Protein AF-A0A9E7CVW5-F1 (afdb_monomer_lite)

Secondary structure (DSSP, 8-state):
-PPPPPPHHHHHHHHHHHHHHHHHHHHTT---GGG--HHHHHHHHHHHHHHHHHHHHTTTTTT---

pLDDT: mean 88.93, std 14.26, range [47.91, 98.56]

Foldseek 3Di:
DPPDDDDPQLVVLLVQLQVQLVVLCVVVVHPDPVPDDPVNNVVSVVSSVVSSVCCCVPVCVVVDPD

Sequence (66 aa):
MPQQKLTRIERLAIREGGDKGGEYLDSIQKTDLASLTEDEWWEFLERIEAGRREALVTTLKHESPF

Structure (mmCIF, N/CA/C/O backbone):
data_AF-A0A9E7CVW5-F1
#
_entry.id   AF-A0A9E7CVW5-F1
#
loop_
_atom_site.group_PDB
_atom_site.id
_atom_site.type_symbol
_atom_site.label_atom_id
_atom_site.label_alt_id
_atom_site.label_comp_id
_atom_site.label_asym_id
_atom_site.label_entity_id
_atom_site.label_seq_id
_atom_site.pdbx_PDB_ins_code
_atom_site.Cartn_x
_atom_site.Cartn_y
_atom_site.Cartn_z
_atom_site.occupancy
_atom_site.B_iso_or_equiv
_atom_site.auth_seq_id
_atom_site.auth_comp_id
_atom_site.auth_asym_id
_atom_site.auth_atom_id
_atom_site.pdbx_PDB_model_num
ATOM 1 N N . MET A 1 1 ? -17.742 3.327 -18.385 1.00 47.91 1 MET A N 1
ATOM 2 C CA . MET A 1 1 ? -16.462 3.643 -19.055 1.00 47.91 1 MET A CA 1
ATOM 3 C C . MET A 1 1 ? -15.641 2.364 -19.091 1.00 47.91 1 MET A C 1
ATOM 5 O O . MET A 1 1 ? -15.547 1.740 -18.039 1.00 47.91 1 MET A O 1
ATOM 9 N N . PRO A 1 2 ? -15.124 1.911 -20.242 1.00 54.72 2 PRO A N 1
ATOM 10 C CA . PRO A 1 2 ? -14.210 0.774 -20.255 1.00 54.72 2 PRO A CA 1
ATOM 11 C C . PRO A 1 2 ? -12.952 1.158 -19.466 1.00 54.72 2 PRO A C 1
ATOM 13 O O . PRO A 1 2 ? -12.367 2.209 -19.724 1.00 54.72 2 PRO A O 1
ATOM 16 N N . GLN A 1 3 ? -12.579 0.354 -18.469 1.00 63.75 3 GLN A N 1
ATOM 17 C CA . GLN A 1 3 ? -11.340 0.560 -17.715 1.00 63.75 3 GLN A CA 1
ATOM 18 C C . GLN A 1 3 ? -10.175 0.574 -18.706 1.00 63.75 3 GLN A C 1
ATOM 20 O O . GLN A 1 3 ? -9.999 -0.378 -19.472 1.00 63.75 3 GLN A O 1
ATOM 25 N N . GLN A 1 4 ? -9.410 1.668 -18.731 1.00 75.06 4 GLN A N 1
ATOM 26 C CA . GLN A 1 4 ? -8.188 1.718 -19.523 1.00 75.06 4 GLN A CA 1
ATOM 27 C C . GLN A 1 4 ? -7.276 0.582 -19.067 1.00 75.06 4 GLN A C 1
ATOM 29 O O . GLN A 1 4 ? -7.019 0.394 -17.877 1.00 75.06 4 GLN A O 1
ATOM 34 N N . LYS A 1 5 ? -6.835 -0.224 -20.030 1.00 83.50 5 LYS A N 1
ATOM 35 C CA . LYS A 1 5 ? -5.983 -1.370 -19.753 1.00 83.50 5 LYS A CA 1
ATOM 36 C C . LYS A 1 5 ? -4.600 -0.845 -19.386 1.00 83.50 5 LYS A C 1
ATOM 38 O O . LYS A 1 5 ? -3.946 -0.233 -20.223 1.00 83.50 5 LYS A O 1
ATOM 43 N N . LEU A 1 6 ? -4.170 -1.118 -18.159 1.00 85.31 6 LEU A N 1
ATOM 44 C CA . LEU A 1 6 ? -2.834 -0.763 -17.689 1.00 85.31 6 LEU A CA 1
ATOM 45 C C . LEU A 1 6 ? -1.764 -1.344 -18.626 1.00 85.31 6 LEU A C 1
ATOM 47 O O . LEU A 1 6 ? -1.871 -2.485 -19.100 1.00 85.31 6 LEU A O 1
ATOM 51 N N . THR A 1 7 ? -0.712 -0.580 -18.876 1.00 89.12 7 THR A N 1
ATOM 52 C CA . THR A 1 7 ? 0.507 -1.039 -19.542 1.00 89.12 7 THR A CA 1
ATOM 53 C C . THR A 1 7 ? 1.236 -2.070 -18.674 1.00 89.12 7 THR A C 1
ATOM 55 O O . THR A 1 7 ? 0.912 -2.298 -17.506 1.00 89.12 7 THR A O 1
ATOM 58 N N . ARG A 1 8 ? 2.235 -2.752 -19.246 1.00 88.31 8 ARG A N 1
ATOM 59 C CA . ARG A 1 8 ? 3.081 -3.674 -18.473 1.00 88.31 8 ARG A CA 1
ATOM 60 C C . ARG A 1 8 ? 3.808 -2.941 -17.339 1.00 88.31 8 ARG A C 1
ATOM 62 O O . ARG A 1 8 ? 3.820 -3.457 -16.228 1.00 88.31 8 ARG A O 1
ATOM 69 N N . ILE A 1 9 ? 4.364 -1.764 -17.622 1.00 89.88 9 ILE A N 1
ATOM 70 C CA . ILE A 1 9 ? 5.115 -0.953 -16.655 1.00 89.88 9 ILE A CA 1
ATOM 71 C C . ILE A 1 9 ? 4.204 -0.522 -15.507 1.00 89.88 9 ILE A C 1
ATOM 73 O O . ILE A 1 9 ? 4.551 -0.718 -14.349 1.00 89.88 9 ILE A O 1
ATOM 77 N N . GLU A 1 10 ? 3.002 -0.030 -15.811 1.00 90.38 10 GLU A N 1
ATOM 78 C CA . GLU A 1 10 ? 2.043 0.366 -14.773 1.00 90.38 10 GLU A CA 1
ATOM 79 C C . GLU A 1 10 ? 1.632 -0.814 -13.888 1.00 90.38 10 GLU A C 1
ATOM 81 O O . GLU A 1 10 ? 1.536 -0.656 -12.676 1.00 90.38 10 GLU A O 1
ATOM 86 N N . ARG A 1 11 ? 1.449 -2.016 -14.456 1.00 92.12 11 ARG A N 1
ATOM 87 C CA . ARG A 1 11 ? 1.176 -3.222 -13.654 1.00 92.12 11 ARG A CA 1
ATOM 88 C C . ARG A 1 11 ? 2.335 -3.596 -12.732 1.00 92.12 11 ARG A C 1
ATOM 90 O O . ARG A 1 11 ? 2.082 -3.995 -11.601 1.00 92.12 11 ARG A O 1
ATOM 97 N N . LEU A 1 12 ? 3.577 -3.497 -13.208 1.00 92.75 12 LEU A N 1
ATOM 98 C CA . LEU A 1 12 ? 4.761 -3.781 -12.392 1.00 92.75 12 LEU A CA 1
ATOM 99 C C . LEU A 1 12 ? 4.906 -2.756 -11.264 1.00 92.75 12 LEU A C 1
ATOM 101 O O . LEU A 1 12 ? 5.100 -3.141 -10.119 1.00 92.75 12 LEU A O 1
ATOM 105 N N . ALA A 1 13 ? 4.709 -1.473 -11.563 1.00 94.00 13 ALA A N 1
ATOM 106 C CA . ALA A 1 13 ? 4.737 -0.425 -10.553 1.00 94.00 13 ALA A CA 1
ATOM 107 C C . ALA A 1 13 ? 3.631 -0.597 -9.501 1.00 94.00 13 ALA A C 1
ATOM 109 O O . ALA A 1 13 ? 3.877 -0.424 -8.313 1.00 94.00 13 ALA A O 1
ATOM 110 N N . ILE A 1 14 ? 2.411 -0.963 -9.91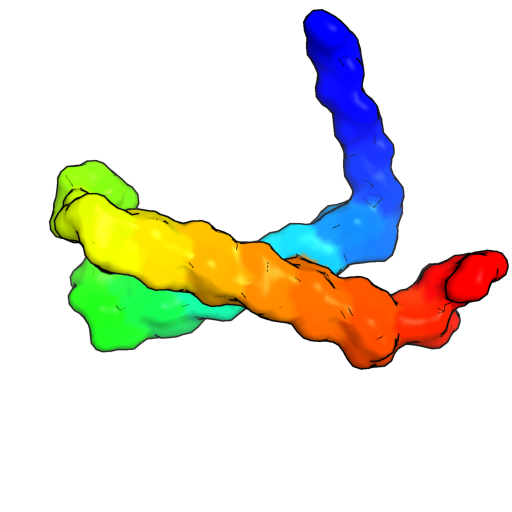4 1.00 95.12 14 ILE A N 1
ATOM 111 C CA . ILE A 1 14 ? 1.311 -1.242 -8.976 1.00 95.12 14 ILE A CA 1
ATOM 112 C C . ILE A 1 14 ? 1.649 -2.426 -8.071 1.00 95.12 14 ILE A C 1
ATOM 114 O O . ILE A 1 14 ? 1.291 -2.398 -6.899 1.00 95.12 14 ILE A O 1
ATOM 118 N N . ARG A 1 15 ? 2.339 -3.449 -8.589 1.00 95.62 15 ARG A N 1
ATOM 119 C CA . ARG A 1 15 ? 2.781 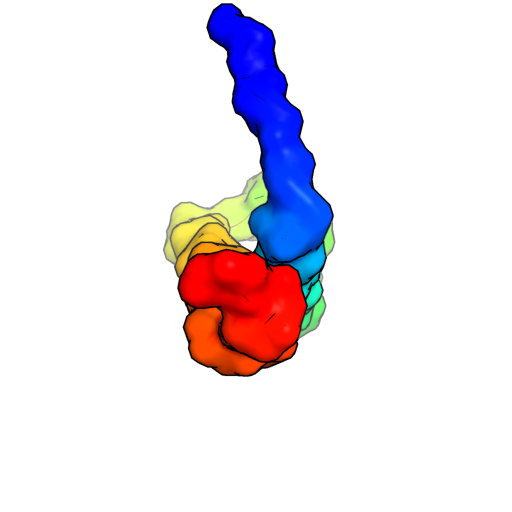-4.585 -7.778 1.00 95.62 15 ARG A CA 1
ATOM 120 C C . ARG A 1 15 ? 3.755 -4.149 -6.683 1.00 95.62 15 ARG A C 1
ATOM 122 O O . ARG A 1 15 ? 3.499 -4.459 -5.532 1.00 95.62 15 ARG A O 1
ATOM 129 N N . GLU A 1 16 ? 4.788 -3.386 -7.029 1.00 95.12 16 GLU A N 1
ATOM 130 C CA . GLU A 1 16 ? 5.752 -2.847 -6.051 1.00 95.12 16 GLU A CA 1
ATOM 131 C C . GLU A 1 16 ? 5.062 -1.975 -4.989 1.00 95.12 16 GLU A C 1
ATOM 133 O O . GLU A 1 16 ? 5.312 -2.115 -3.795 1.00 95.12 16 GLU A O 1
ATOM 138 N N . GLY A 1 17 ? 4.124 -1.115 -5.403 1.00 97.00 17 GLY A N 1
ATOM 139 C CA . GLY A 1 17 ? 3.287 -0.362 -4.466 1.00 97.00 17 GLY A CA 1
ATOM 140 C C . GLY A 1 17 ? 2.469 -1.273 -3.546 1.00 97.00 17 GLY A C 1
ATOM 141 O O . GLY A 1 17 ? 2.448 -1.081 -2.333 1.00 97.00 17 GLY A O 1
ATOM 142 N N . GLY A 1 18 ? 1.828 -2.299 -4.106 1.00 97.12 18 GLY A N 1
ATOM 143 C CA . GLY A 1 18 ? 1.085 -3.301 -3.344 1.00 97.12 18 GLY A CA 1
ATOM 144 C C . GLY A 1 18 ? 1.951 -4.028 -2.316 1.00 97.12 18 GLY A C 1
ATOM 145 O O . GLY A 1 18 ? 1.513 -4.190 -1.180 1.00 97.12 18 GLY A O 1
ATOM 146 N N . ASP A 1 19 ? 3.184 -4.387 -2.678 1.00 97.62 19 ASP A N 1
ATOM 147 C CA . ASP A 1 19 ? 4.144 -5.025 -1.774 1.00 97.62 19 ASP A CA 1
ATOM 148 C C . ASP A 1 19 ? 4.493 -4.083 -0.601 1.00 97.62 19 ASP A C 1
ATOM 150 O O . ASP A 1 19 ? 4.485 -4.513 0.550 1.00 97.62 19 ASP A O 1
ATOM 154 N N . LYS A 1 20 ? 4.663 -2.772 -0.846 1.00 97.75 20 LYS A N 1
ATOM 155 C CA . LYS A 1 20 ? 4.848 -1.763 0.221 1.00 97.75 20 LYS A CA 1
ATOM 156 C C . LYS A 1 20 ? 3.632 -1.573 1.120 1.00 97.75 20 LYS A C 1
ATOM 158 O O . LYS A 1 20 ? 3.788 -1.421 2.331 1.00 97.75 20 LYS A O 1
ATOM 163 N N . GLY A 1 21 ? 2.430 -1.600 0.554 1.00 97.94 21 GLY A N 1
ATOM 164 C CA . GLY A 1 21 ? 1.199 -1.619 1.342 1.00 97.94 21 GLY A CA 1
ATOM 165 C C . GLY A 1 21 ? 1.100 -2.878 2.211 1.00 97.94 21 GLY A C 1
ATOM 166 O O . GLY A 1 21 ? 0.756 -2.788 3.386 1.00 97.94 21 GLY A O 1
ATOM 167 N N . GLY A 1 22 ? 1.447 -4.042 1.657 1.00 97.75 22 GLY A N 1
ATOM 168 C CA . GLY A 1 22 ? 1.478 -5.319 2.373 1.00 97.75 22 GLY A CA 1
ATOM 169 C C . GLY A 1 22 ? 2.483 -5.329 3.526 1.00 97.75 22 GLY A C 1
ATOM 170 O O . GLY A 1 22 ? 2.111 -5.675 4.642 1.00 97.75 22 GLY A O 1
ATOM 171 N N . GLU A 1 23 ? 3.713 -4.853 3.294 1.00 98.06 23 GLU A N 1
ATOM 172 C CA . GLU A 1 23 ? 4.737 -4.680 4.339 1.00 98.06 23 GLU A CA 1
ATOM 173 C C . GLU A 1 23 ? 4.213 -3.828 5.512 1.00 98.06 23 GLU A C 1
ATOM 175 O O . GLU A 1 23 ? 4.471 -4.136 6.678 1.00 98.06 23 GLU A O 1
ATOM 180 N N . TYR A 1 24 ? 3.450 -2.767 5.221 1.00 98.31 24 TYR A N 1
ATOM 181 C CA . TYR A 1 24 ? 2.828 -1.939 6.253 1.00 98.31 24 TYR A CA 1
ATOM 182 C C . TYR A 1 24 ? 1.756 -2.704 7.041 1.00 98.31 24 TYR A C 1
ATOM 184 O O . TYR A 1 24 ? 1.803 -2.707 8.272 1.00 98.31 24 TYR A O 1
ATOM 192 N N . LEU A 1 25 ? 0.838 -3.392 6.357 1.00 98.38 25 LEU A N 1
ATOM 193 C CA . LEU A 1 25 ? -0.202 -4.209 6.991 1.00 98.38 25 LEU A CA 1
ATOM 194 C C . LEU A 1 25 ? 0.387 -5.296 7.903 1.00 98.38 25 LEU A C 1
ATOM 196 O O . LEU A 1 25 ? -0.077 -5.480 9.032 1.00 98.38 25 LEU A O 1
ATOM 200 N N . ASP A 1 26 ? 1.457 -5.951 7.454 1.00 98.06 26 ASP A N 1
ATOM 201 C CA . ASP A 1 26 ? 2.205 -6.925 8.247 1.00 98.06 26 ASP A CA 1
ATOM 202 C C . ASP A 1 26 ? 2.842 -6.269 9.482 1.00 98.06 26 ASP A C 1
ATOM 204 O O . ASP A 1 26 ? 2.784 -6.830 10.579 1.00 98.06 26 ASP A O 1
ATOM 208 N N . SER A 1 27 ? 3.392 -5.054 9.343 1.00 98.12 27 SER A N 1
ATOM 209 C CA . SER A 1 27 ? 4.031 -4.328 10.452 1.00 98.12 27 SER A CA 1
ATOM 210 C C . SER A 1 27 ? 3.065 -3.948 11.580 1.00 98.12 27 SER A C 1
ATOM 212 O O . SER A 1 27 ? 3.468 -3.916 12.743 1.00 98.12 27 SER A O 1
ATOM 214 N N . ILE A 1 28 ? 1.792 -3.707 11.249 1.00 98.06 28 ILE A N 1
ATOM 215 C CA . ILE A 1 28 ? 0.722 -3.417 12.217 1.00 98.06 28 ILE A CA 1
ATOM 216 C C . ILE A 1 28 ? -0.119 -4.655 12.560 1.00 98.06 28 ILE A C 1
ATOM 218 O O . ILE A 1 28 ? -1.070 -4.561 13.334 1.00 98.06 28 ILE A O 1
ATOM 222 N N . GLN A 1 29 ? 0.232 -5.815 11.997 1.00 98.12 29 GLN A N 1
ATOM 223 C CA . GLN A 1 29 ? -0.439 -7.102 12.187 1.00 98.12 29 GLN A CA 1
ATOM 224 C C . GLN A 1 29 ? -1.940 -7.087 11.839 1.00 98.12 29 GLN A C 1
ATOM 226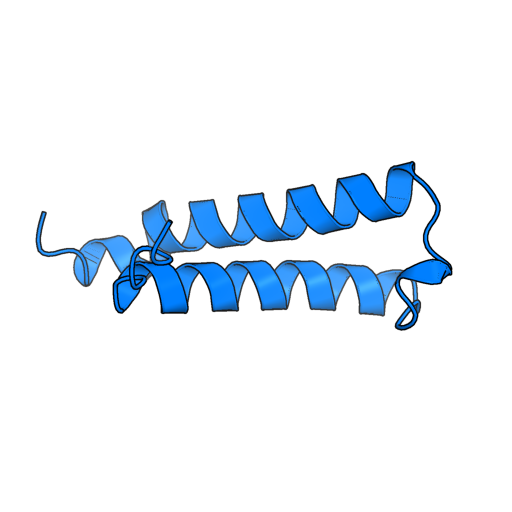 O O . GLN A 1 29 ? -2.740 -7.765 12.491 1.00 98.12 29 GLN A O 1
ATOM 231 N N . LYS A 1 30 ? -2.336 -6.337 10.803 1.00 97.44 30 LYS A N 1
ATOM 232 C CA . LYS A 1 30 ? -3.730 -6.259 10.339 1.00 97.44 30 LYS A CA 1
ATOM 233 C C . LYS A 1 30 ? -3.851 -6.744 8.905 1.00 97.44 30 LYS A C 1
ATOM 235 O O . LYS A 1 30 ? -3.320 -6.132 7.993 1.00 97.44 30 LYS A O 1
ATOM 240 N N . THR A 1 31 ? -4.608 -7.817 8.697 1.00 92.94 31 THR A N 1
ATOM 241 C CA . THR A 1 31 ? -4.908 -8.354 7.356 1.00 92.94 31 THR A CA 1
ATOM 242 C C . THR A 1 31 ? -6.355 -8.107 6.922 1.00 92.94 31 THR A C 1
ATOM 244 O O . THR A 1 31 ? -6.661 -8.184 5.734 1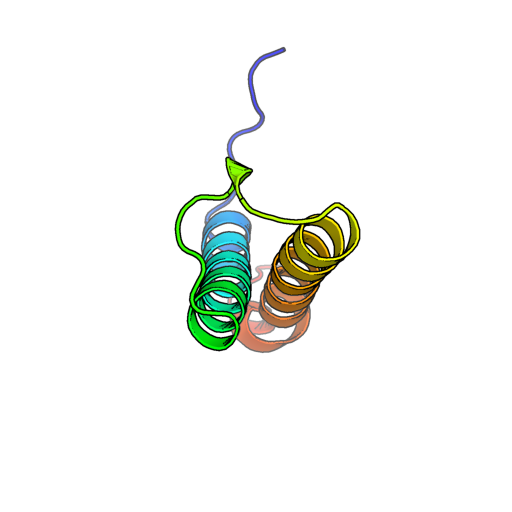.00 92.94 31 THR A O 1
ATOM 247 N N . ASP A 1 32 ? -7.242 -7.774 7.865 1.00 97.12 32 ASP A N 1
ATOM 248 C CA . ASP A 1 32 ? -8.608 -7.335 7.585 1.00 97.12 32 ASP A CA 1
ATOM 249 C C . ASP A 1 32 ? -8.647 -5.812 7.414 1.00 97.12 32 ASP A C 1
ATOM 251 O O . ASP A 1 32 ? -8.534 -5.064 8.389 1.00 97.12 32 ASP A O 1
ATOM 255 N N . LEU A 1 33 ? -8.835 -5.347 6.177 1.00 96.81 33 LEU A N 1
ATOM 256 C CA . LEU A 1 33 ? -8.899 -3.918 5.858 1.00 96.81 33 LEU A CA 1
ATOM 257 C C . LEU A 1 33 ? -10.056 -3.202 6.572 1.00 96.81 33 LEU A C 1
ATOM 259 O O . LEU A 1 33 ? -9.958 -2.005 6.822 1.00 96.81 33 LEU A O 1
ATOM 263 N N . ALA A 1 34 ? -11.128 -3.913 6.941 1.00 97.62 34 ALA A N 1
ATOM 264 C CA . ALA A 1 34 ? -12.239 -3.323 7.688 1.00 97.62 34 ALA A CA 1
ATOM 265 C C . ALA A 1 34 ? -11.872 -2.983 9.145 1.00 97.62 34 ALA A C 1
ATOM 267 O O . ALA A 1 34 ? -12.596 -2.235 9.800 1.00 97.62 34 ALA A O 1
ATOM 268 N N . SER A 1 35 ? -10.757 -3.520 9.652 1.00 97.50 35 SER A N 1
ATOM 269 C CA . SER A 1 35 ? -10.245 -3.256 11.004 1.00 97.50 35 SER A CA 1
ATOM 270 C C . SER A 1 35 ? -9.293 -2.054 11.088 1.00 97.50 35 SER A C 1
ATOM 272 O O . SER A 1 35 ? -8.800 -1.726 12.176 1.00 97.50 35 SER A O 1
ATOM 274 N N . LEU A 1 36 ? -9.000 -1.421 9.948 1.00 98.25 36 LEU A N 1
ATOM 275 C CA . LEU A 1 36 ? -8.137 -0.250 9.892 1.00 98.25 36 LEU A CA 1
ATOM 276 C C . LEU A 1 36 ? -8.867 0.979 10.434 1.00 98.25 36 LEU A C 1
ATOM 278 O O . LEU A 1 36 ? -10.053 1.191 10.172 1.00 98.25 36 LEU A O 1
ATOM 282 N N . THR A 1 37 ? -8.148 1.804 11.187 1.00 98.50 37 THR A N 1
ATOM 283 C CA . THR A 1 37 ? -8.579 3.175 11.455 1.00 98.50 37 THR A CA 1
ATOM 284 C C . THR A 1 37 ? -8.476 4.006 10.176 1.00 98.50 37 THR A C 1
ATOM 286 O O . THR A 1 37 ? -7.850 3.600 9.196 1.00 98.50 37 THR A O 1
ATOM 289 N N . GLU A 1 38 ? -9.076 5.195 10.177 1.00 98.25 38 GLU A N 1
ATOM 290 C CA . GLU A 1 38 ? -8.953 6.125 9.051 1.00 98.25 38 GLU A CA 1
ATOM 291 C C . GLU A 1 38 ? -7.486 6.491 8.766 1.00 98.25 38 GLU A C 1
ATOM 293 O O . GLU A 1 38 ? -7.067 6.473 7.610 1.00 98.25 38 GLU A O 1
ATOM 298 N N . ASP A 1 39 ? -6.688 6.730 9.810 1.00 98.44 39 ASP A N 1
ATOM 299 C CA . ASP A 1 39 ? -5.262 7.051 9.674 1.00 98.44 39 ASP A CA 1
ATOM 300 C C . ASP A 1 39 ? -4.458 5.872 9.110 1.00 98.44 39 ASP A C 1
ATOM 302 O O . ASP A 1 39 ? -3.620 6.052 8.229 1.00 98.44 39 ASP A O 1
ATOM 306 N N . GLU A 1 40 ? -4.729 4.647 9.573 1.00 98.56 40 GLU A N 1
ATOM 307 C CA . GLU A 1 40 ? -4.056 3.447 9.063 1.00 98.56 40 GLU A CA 1
ATOM 308 C C . GLU A 1 40 ? -4.435 3.160 7.606 1.00 98.56 40 GLU A C 1
ATOM 310 O O . GLU A 1 40 ? -3.603 2.722 6.811 1.00 98.56 40 GLU A O 1
ATOM 315 N N . TRP A 1 41 ? -5.688 3.428 7.233 1.00 98.38 41 TRP A N 1
ATOM 316 C CA . TRP A 1 41 ? -6.136 3.326 5.850 1.00 98.38 41 TRP A CA 1
ATOM 317 C C . TRP A 1 41 ? -5.408 4.325 4.946 1.00 98.38 41 TRP A C 1
ATOM 319 O O . TRP A 1 41 ? -4.937 3.951 3.870 1.00 98.38 41 TRP A O 1
ATOM 329 N N . TRP A 1 42 ? -5.281 5.579 5.382 1.00 98.44 42 TRP A N 1
ATOM 330 C CA . TRP A 1 42 ? -4.550 6.592 4.625 1.00 98.44 42 TRP A CA 1
ATOM 331 C C . TRP A 1 42 ? -3.068 6.255 4.492 1.00 98.44 42 TRP A C 1
ATOM 333 O O . TRP A 1 42 ? -2.558 6.270 3.374 1.00 98.44 42 TRP A O 1
ATOM 343 N N . GLU A 1 43 ? -2.405 5.858 5.578 1.00 98.31 43 GLU A N 1
ATOM 344 C CA . GLU A 1 43 ? -1.004 5.429 5.541 1.00 98.31 43 GLU A CA 1
ATOM 345 C C . GLU A 1 43 ? -0.816 4.238 4.584 1.00 98.31 43 GLU A C 1
ATOM 347 O O . GLU A 1 43 ? 0.096 4.241 3.759 1.00 98.31 43 GLU A O 1
ATOM 352 N N . PHE A 1 44 ? -1.712 3.245 4.611 1.00 98.38 44 PHE A N 1
ATOM 353 C CA . PHE A 1 44 ? -1.680 2.119 3.672 1.00 98.38 44 PHE A CA 1
ATOM 354 C C . PHE A 1 44 ? -1.744 2.576 2.204 1.00 98.38 44 PHE A C 1
ATOM 356 O O . PHE A 1 44 ? -0.948 2.122 1.376 1.00 98.38 44 PHE A O 1
ATOM 363 N N . LEU A 1 45 ? -2.652 3.500 1.869 1.00 98.31 45 LEU A N 1
ATOM 364 C CA . LEU A 1 45 ? -2.763 4.052 0.516 1.00 98.31 45 LEU A CA 1
ATOM 365 C C . LEU A 1 45 ? -1.535 4.881 0.119 1.00 98.31 45 LEU A C 1
ATOM 367 O O . LEU A 1 45 ? -1.067 4.776 -1.019 1.00 98.31 45 LEU A O 1
ATOM 371 N N . GLU A 1 46 ? -0.990 5.672 1.042 1.00 98.25 46 GLU A N 1
ATOM 372 C CA . GLU A 1 46 ? 0.225 6.455 0.812 1.00 98.25 46 GLU A CA 1
ATOM 373 C C . GLU A 1 46 ? 1.429 5.552 0.538 1.00 98.25 46 GLU A C 1
ATOM 375 O O . GLU A 1 46 ? 2.191 5.820 -0.391 1.00 98.25 46 GLU A O 1
ATOM 380 N N . ARG A 1 47 ? 1.567 4.438 1.268 1.00 97.94 47 ARG A N 1
ATOM 381 C CA . ARG A 1 47 ? 2.620 3.435 1.034 1.00 97.94 47 ARG A CA 1
ATOM 382 C C . ARG A 1 47 ? 2.508 2.811 -0.353 1.00 97.94 47 ARG A C 1
ATOM 384 O O . ARG A 1 47 ? 3.524 2.679 -1.038 1.00 97.94 47 ARG A O 1
ATOM 391 N N . ILE A 1 48 ? 1.288 2.488 -0.790 1.00 98.06 48 ILE A N 1
ATOM 392 C CA . ILE A 1 48 ? 1.041 1.960 -2.138 1.00 98.06 48 ILE A CA 1
ATOM 393 C C . ILE A 1 48 ? 1.454 2.970 -3.205 1.00 98.06 48 ILE A C 1
ATOM 395 O O . ILE A 1 48 ? 2.182 2.628 -4.141 1.00 98.06 48 ILE A O 1
ATOM 399 N N . GLU A 1 49 ? 1.004 4.216 -3.082 1.00 97.69 49 GLU A N 1
ATOM 400 C CA . GLU A 1 49 ? 1.286 5.240 -4.085 1.00 97.69 49 GLU A CA 1
ATOM 401 C C . GLU A 1 49 ? 2.767 5.636 -4.100 1.00 97.69 49 GLU A C 1
ATOM 403 O O . GLU A 1 49 ? 3.351 5.797 -5.176 1.00 97.69 49 GLU A O 1
ATOM 408 N N . ALA A 1 50 ? 3.404 5.727 -2.930 1.00 95.62 50 ALA A N 1
ATOM 409 C CA . ALA A 1 50 ? 4.833 5.985 -2.809 1.00 95.62 50 ALA A CA 1
ATOM 410 C C . ALA A 1 50 ? 5.657 4.875 -3.476 1.00 95.62 50 ALA A C 1
ATOM 412 O O . ALA A 1 50 ? 6.498 5.181 -4.323 1.00 95.62 50 ALA A O 1
ATOM 413 N N . GLY A 1 51 ? 5.366 3.602 -3.179 1.00 95.75 51 GLY A N 1
ATOM 414 C CA . GLY A 1 51 ? 6.057 2.461 -3.789 1.00 95.75 51 GLY A CA 1
ATOM 415 C C . GLY A 1 51 ? 5.844 2.384 -5.303 1.00 95.75 51 GLY A C 1
ATOM 416 O O . GLY A 1 51 ? 6.793 2.192 -6.063 1.00 95.75 51 GLY A O 1
ATOM 417 N N . ARG A 1 52 ? 4.619 2.646 -5.780 1.00 95.44 52 ARG A N 1
ATOM 418 C CA . ARG A 1 52 ? 4.324 2.718 -7.220 1.00 95.44 52 ARG A CA 1
ATOM 419 C C . ARG A 1 52 ? 5.116 3.829 -7.906 1.00 95.44 52 ARG A C 1
ATOM 421 O O . ARG A 1 52 ? 5.670 3.621 -8.988 1.00 95.44 52 ARG A O 1
ATOM 428 N N . ARG A 1 53 ? 5.153 5.022 -7.308 1.00 93.31 53 ARG A N 1
ATOM 429 C CA . ARG A 1 53 ? 5.882 6.173 -7.852 1.00 93.31 53 ARG A CA 1
ATOM 430 C C . ARG A 1 53 ? 7.384 5.921 -7.865 1.00 93.31 53 ARG A C 1
ATOM 432 O O . ARG A 1 53 ? 8.028 6.241 -8.861 1.00 93.31 53 ARG A O 1
ATOM 439 N N . GLU A 1 54 ? 7.924 5.337 -6.802 1.00 92.25 54 GLU A N 1
ATOM 440 C CA . GLU A 1 54 ? 9.324 4.929 -6.734 1.00 92.25 54 GLU A CA 1
ATOM 441 C C . GLU A 1 54 ? 9.653 3.951 -7.866 1.00 92.25 54 GLU A C 1
ATOM 443 O O . GLU A 1 54 ? 10.528 4.247 -8.678 1.00 92.25 54 GLU A O 1
ATOM 448 N N . ALA A 1 55 ? 8.875 2.875 -8.019 1.00 91.62 55 ALA A N 1
ATOM 449 C CA . ALA A 1 55 ? 9.086 1.874 -9.063 1.00 91.62 55 ALA A CA 1
ATOM 450 C C . ALA A 1 55 ? 9.096 2.464 -10.484 1.00 91.62 55 ALA A C 1
ATOM 452 O O . ALA A 1 55 ? 9.904 2.053 -11.318 1.00 91.62 55 ALA A O 1
ATOM 453 N N . LEU A 1 56 ? 8.238 3.450 -10.771 1.00 89.38 56 LEU A N 1
ATOM 454 C CA . LEU A 1 56 ? 8.232 4.146 -12.064 1.00 89.38 56 LEU A CA 1
ATOM 455 C C . LEU A 1 56 ? 9.476 5.014 -12.286 1.00 89.38 56 LEU A C 1
ATOM 457 O O . LEU A 1 56 ? 9.959 5.116 -13.413 1.00 89.38 56 LEU A O 1
ATOM 461 N N . VAL A 1 57 ? 9.974 5.667 -11.236 1.00 84.69 57 VAL A N 1
ATOM 462 C CA . VAL A 1 57 ? 11.072 6.639 -11.334 1.00 84.69 57 VAL A CA 1
ATOM 463 C C . VAL A 1 57 ? 12.443 5.967 -11.302 1.00 84.69 57 VAL A C 1
ATOM 465 O O . VAL A 1 57 ? 13.374 6.471 -11.933 1.00 84.69 57 VAL A O 1
ATOM 468 N N . THR A 1 58 ? 12.592 4.858 -10.580 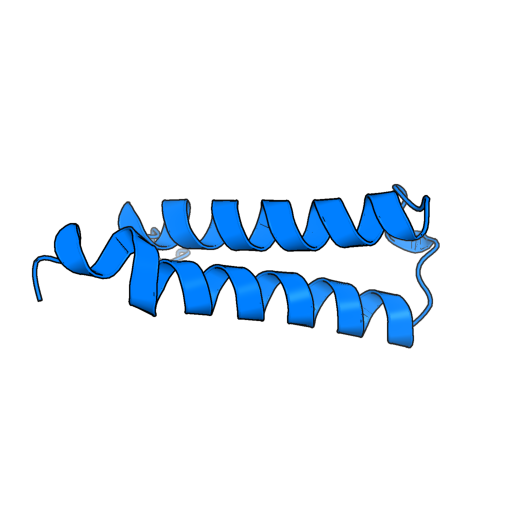1.00 80.75 58 THR A N 1
ATOM 469 C CA . THR A 1 58 ? 13.885 4.204 -10.348 1.00 80.75 58 THR A CA 1
ATOM 470 C C . THR A 1 58 ? 13.964 2.874 -11.091 1.00 80.75 58 THR A C 1
ATOM 472 O O . THR A 1 58 ? 14.703 2.758 -12.069 1.00 80.75 58 THR A O 1
ATOM 475 N N . THR A 1 59 ? 13.167 1.895 -10.668 1.00 67.75 59 THR A N 1
ATOM 476 C CA . THR A 1 59 ? 13.280 0.486 -11.064 1.00 67.75 59 THR A CA 1
ATOM 477 C C . THR A 1 59 ? 12.945 0.260 -12.534 1.00 67.75 59 THR A C 1
ATOM 479 O O . THR A 1 59 ? 13.654 -0.458 -13.234 1.00 67.75 59 THR A O 1
ATOM 482 N N . LEU A 1 60 ? 11.890 0.904 -13.032 1.00 75.25 60 LEU A N 1
ATOM 483 C CA . LEU A 1 60 ? 11.370 0.690 -14.386 1.00 75.25 60 LEU A CA 1
ATOM 484 C C . LEU A 1 60 ? 11.811 1.771 -15.379 1.00 75.25 60 LEU A C 1
ATOM 486 O O . LEU A 1 60 ? 11.410 1.735 -16.543 1.00 75.25 60 LEU A O 1
ATOM 490 N N . LYS A 1 61 ? 12.677 2.704 -14.960 1.00 66.94 61 LYS A N 1
ATOM 491 C CA . LYS A 1 61 ? 13.161 3.811 -15.799 1.00 66.94 61 LYS A CA 1
ATOM 492 C C . LYS A 1 61 ? 13.848 3.329 -17.082 1.00 66.94 61 LYS A C 1
ATOM 494 O O . LYS A 1 61 ? 13.746 3.985 -18.109 1.00 66.94 61 LYS A O 1
ATOM 499 N N . HIS A 1 62 ? 14.514 2.175 -17.034 1.00 63.38 62 HIS A N 1
ATOM 500 C CA . HIS A 1 62 ? 15.183 1.562 -18.190 1.00 63.38 62 HIS A CA 1
ATOM 501 C C . HIS A 1 62 ? 14.287 0.606 -18.997 1.00 63.38 62 HIS A C 1
ATOM 503 O O . HIS A 1 62 ? 14.665 0.201 -20.093 1.00 63.38 62 HIS A O 1
ATOM 509 N N . GLU A 1 63 ? 13.108 0.252 -18.474 1.00 59.59 63 GLU A N 1
ATOM 510 C CA . GLU A 1 63 ? 12.081 -0.510 -19.200 1.00 59.59 63 GLU A CA 1
ATOM 511 C C . GLU A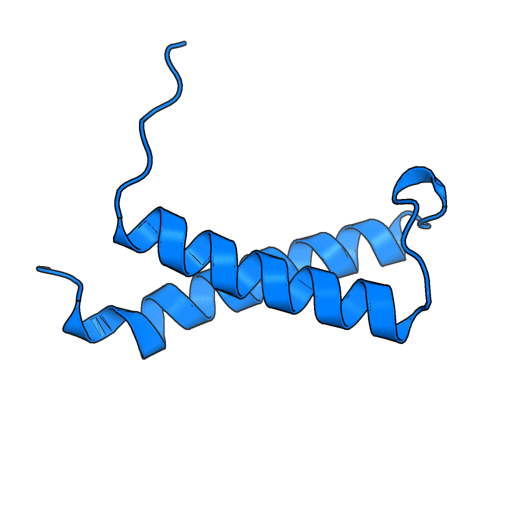 1 63 ? 11.062 0.410 -19.898 1.00 59.59 63 GLU A C 1
ATOM 513 O O . GLU A 1 63 ? 10.263 -0.063 -20.709 1.00 59.59 63 GLU A O 1
ATOM 518 N N . SER A 1 64 ? 11.097 1.718 -19.611 1.00 50.88 64 SER A N 1
ATOM 519 C CA . SER A 1 64 ? 10.305 2.745 -20.290 1.00 50.88 64 SER A CA 1
ATOM 520 C C . SER A 1 64 ? 10.902 3.075 -21.665 1.00 50.88 64 SER A C 1
ATOM 522 O O . SER A 1 64 ? 12.064 3.466 -21.739 1.00 50.88 64 SER A O 1
ATOM 524 N N . PRO A 1 65 ? 10.133 2.963 -22.766 1.00 54.22 65 PRO A N 1
ATOM 525 C CA . PRO A 1 65 ? 10.577 3.379 -24.097 1.00 54.22 65 PRO A CA 1
ATOM 526 C C . PRO A 1 65 ? 10.528 4.905 -24.321 1.00 54.22 65 PRO A C 1
ATOM 528 O O . PRO A 1 65 ? 10.709 5.347 -25.456 1.00 54.22 65 PRO A O 1
ATOM 531 N N . PHE A 1 66 ? 10.267 5.695 -23.274 1.00 52.25 66 PHE A N 1
ATOM 532 C CA . PHE A 1 66 ? 10.270 7.161 -23.296 1.00 52.25 66 PHE A CA 1
ATOM 533 C C . PHE A 1 66 ? 11.310 7.703 -22.324 1.00 52.25 66 PHE A C 1
ATOM 535 O O . PHE A 1 66 ? 11.264 7.263 -21.148 1.00 52.25 66 PHE A O 1
#

Radius of gyration: 13.75 Å; chains: 1; bounding box: 32×16×36 Å

Organism: NCBI:txid223390

InterPro domains:
  IPR045422 Protein of unknown function DUF6511 [PF20121] (6-61)